Protein AF-A0A3C0FUR5-F1 (afdb_monomer_lite)

Secondary structure (DSSP, 8-state):
----SS-------SS---HHHHHHHHHHHHHHHTT-TT--S---SSPPP---------HHHHHHTT--HHHHHHHHHHHHS--------S--

Foldseek 3Di:
DDDDPDDDDDQDDPPCPDDVVSVVVVVVVVVVQVPDPVHDPDDDPDDDDDDDDDDDDDPVVCVVVVHDPVVVVVCCCVVVPPDDDDDDDDPD

Sequence (92 aa):
LGTANGFDLQLVDRGGNGHDALVAARNQLLGMASQDPRLVGVRPNGLNDTPQFNINIDQEKASALGVNLADINRTLAAAWGSSYVNDFIENG

pLDDT: mean 88.84, std 10.77, range [46.09, 96.88]

Radius of gyration: 23.46 Å; chains: 1; bounding box: 49×50×60 Å

Structure (mmCIF, N/CA/C/O backbone):
data_AF-A0A3C0FUR5-F1
#
_entry.id   AF-A0A3C0FUR5-F1
#
loop_
_atom_site.group_PDB
_atom_site.id
_atom_site.type_symbol
_atom_site.label_atom_id
_atom_site.label_alt_id
_atom_site.label_comp_id
_atom_site.label_asym_id
_atom_site.label_entity_id
_atom_site.label_seq_id
_atom_site.pdbx_PDB_ins_code
_atom_site.Cartn_x
_atom_site.Cartn_y
_atom_site.Cartn_z
_atom_site.occupancy
_atom_site.B_iso_or_equiv
_atom_site.auth_seq_id
_atom_site.auth_comp_id
_atom_site.auth_asym_id
_atom_site.auth_atom_id
_atom_site.pdbx_PDB_model_num
ATOM 1 N N . LEU A 1 1 ? 0.252 16.703 -23.862 1.00 46.09 1 LEU A N 1
ATOM 2 C CA . LEU A 1 1 ? -0.079 15.261 -23.809 1.00 46.09 1 LEU A CA 1
ATOM 3 C C . LEU A 1 1 ? 0.444 14.642 -25.097 1.00 46.09 1 LEU A C 1
ATOM 5 O O . LEU A 1 1 ? -0.213 14.733 -26.122 1.00 46.09 1 LEU A O 1
ATOM 9 N N . GLY A 1 2 ? 1.710 14.219 -25.090 1.00 50.00 2 GLY A N 1
ATOM 10 C CA . GLY A 1 2 ? 2.416 13.831 -26.311 1.00 50.00 2 GLY A CA 1
ATOM 11 C C . GLY A 1 2 ? 1.997 12.443 -26.774 1.00 50.00 2 GLY A C 1
ATOM 12 O O . GLY A 1 2 ? 2.157 11.479 -26.032 1.00 50.00 2 GLY A O 1
ATOM 13 N N . THR A 1 3 ? 1.489 12.352 -27.999 1.00 50.09 3 THR A N 1
ATOM 14 C CA . THR A 1 3 ? 1.398 11.111 -28.768 1.00 50.09 3 THR A CA 1
ATOM 15 C C . THR A 1 3 ? 2.796 10.513 -28.891 1.00 50.09 3 THR A C 1
ATOM 17 O O . THR A 1 3 ? 3.620 10.993 -29.669 1.00 50.09 3 THR A O 1
ATOM 20 N N . ALA A 1 4 ? 3.098 9.495 -28.089 1.00 54.31 4 ALA A N 1
ATOM 21 C CA . ALA A 1 4 ? 4.263 8.665 -28.335 1.00 54.31 4 ALA A CA 1
ATOM 22 C C . ALA A 1 4 ? 3.928 7.764 -29.529 1.00 54.31 4 ALA A C 1
ATOM 24 O O . ALA A 1 4 ? 3.026 6.935 -29.433 1.00 54.31 4 ALA A O 1
ATOM 25 N N . ASN A 1 5 ? 4.646 7.914 -30.644 1.00 68.69 5 ASN A N 1
ATOM 26 C CA . ASN A 1 5 ? 4.693 6.911 -31.714 1.00 68.69 5 ASN A CA 1
ATOM 27 C C . ASN A 1 5 ? 5.440 5.669 -31.188 1.00 68.69 5 ASN A C 1
ATOM 29 O O . ASN A 1 5 ? 6.572 5.401 -31.580 1.00 68.69 5 ASN A O 1
ATOM 33 N N . GLY A 1 6 ? 4.852 4.993 -30.204 1.00 80.12 6 GLY A N 1
ATOM 34 C CA . GLY A 1 6 ? 5.429 3.873 -29.469 1.00 80.12 6 GLY A CA 1
ATOM 35 C C . GLY A 1 6 ? 4.410 2.753 -29.301 1.00 80.12 6 GLY A C 1
ATOM 36 O O . GLY A 1 6 ? 3.551 2.555 -30.156 1.00 80.12 6 GLY A O 1
ATOM 37 N N . PHE A 1 7 ? 4.500 2.024 -28.195 1.00 87.88 7 PHE A N 1
ATOM 38 C CA . PHE A 1 7 ? 3.573 0.949 -27.858 1.00 87.88 7 PHE A CA 1
ATOM 39 C C . PHE A 1 7 ? 2.993 1.157 -26.458 1.00 87.88 7 PHE A C 1
ATOM 41 O O . PHE A 1 7 ? 3.617 1.792 -25.607 1.00 87.88 7 PHE A O 1
ATOM 48 N N . ASP A 1 8 ? 1.813 0.589 -26.233 1.00 90.12 8 ASP A N 1
ATOM 49 C CA . ASP A 1 8 ? 1.220 0.419 -24.910 1.00 90.12 8 ASP A CA 1
ATOM 50 C C . ASP A 1 8 ? 1.142 -1.081 -24.613 1.00 90.12 8 ASP A C 1
ATOM 52 O O . ASP A 1 8 ? 0.769 -1.881 -25.476 1.00 90.12 8 ASP A O 1
ATOM 56 N N . LEU A 1 9 ? 1.560 -1.468 -23.411 1.00 92.44 9 LEU A N 1
ATOM 57 C CA . LEU A 1 9 ? 1.649 -2.855 -22.979 1.00 92.44 9 LEU A CA 1
ATOM 58 C C . LEU A 1 9 ? 1.142 -2.973 -21.547 1.00 92.44 9 LEU A C 1
ATOM 60 O O . LEU A 1 9 ? 1.574 -2.248 -20.654 1.00 92.44 9 LEU A O 1
ATOM 64 N N . GLN A 1 10 ? 0.269 -3.954 -21.331 1.00 94.00 10 GLN A N 1
ATOM 65 C CA . GLN A 1 10 ? -0.279 -4.283 -20.022 1.00 94.00 10 GLN A CA 1
ATOM 66 C C . GLN A 1 10 ? 0.322 -5.602 -19.539 1.00 94.00 10 GLN A C 1
ATOM 68 O O . GLN A 1 10 ? 0.113 -6.652 -20.150 1.00 94.00 10 GLN A O 1
ATOM 73 N N . LEU A 1 11 ? 1.077 -5.545 -18.441 1.00 93.81 11 LEU A N 1
ATOM 74 C CA . LEU A 1 11 ? 1.556 -6.739 -17.754 1.00 93.81 11 LEU A CA 1
ATOM 75 C C . LEU A 1 11 ? 0.476 -7.207 -16.776 1.00 93.81 11 LEU A C 1
ATOM 77 O O . LEU A 1 11 ? 0.033 -6.434 -15.931 1.00 93.81 11 LEU A O 1
ATOM 81 N N . VAL A 1 12 ? 0.054 -8.464 -16.901 1.00 95.75 12 VAL A N 1
ATOM 82 C CA . VAL A 1 12 ? -1.073 -9.015 -16.139 1.00 95.75 12 VAL A CA 1
ATOM 83 C C . VAL A 1 12 ? -0.635 -10.264 -15.393 1.00 95.75 12 VAL A C 1
ATOM 85 O O . VAL A 1 12 ? -0.109 -11.199 -15.998 1.00 95.75 12 VAL A O 1
ATOM 88 N N . ASP A 1 13 ? -0.926 -10.306 -14.097 1.00 96.62 13 ASP A N 1
ATOM 89 C CA . ASP A 1 13 ? -0.874 -11.537 -13.320 1.00 96.62 13 ASP A CA 1
ATOM 90 C C . ASP A 1 13 ? -2.145 -12.363 -13.568 1.00 96.62 13 ASP A C 1
ATOM 92 O O . ASP A 1 13 ? -3.242 -11.983 -13.168 1.00 96.62 13 ASP A O 1
ATOM 96 N N . ARG A 1 14 ? -1.999 -13.496 -14.261 1.00 96.25 14 ARG A N 1
ATOM 97 C CA . ARG A 1 14 ? -3.097 -14.444 -14.529 1.00 96.25 14 ARG A CA 1
ATOM 98 C C . ARG A 1 14 ? -3.117 -15.630 -13.565 1.00 96.25 14 ARG A C 1
ATOM 100 O O . ARG A 1 14 ? -4.050 -16.424 -13.615 1.00 96.25 14 ARG A O 1
ATOM 107 N N . GLY A 1 15 ? -2.074 -15.776 -12.748 1.00 95.75 15 GLY A N 1
ATOM 108 C CA . GLY A 1 15 ? -1.919 -16.888 -11.812 1.00 95.75 15 GLY A CA 1
ATOM 109 C C . GLY A 1 15 ? -2.367 -16.558 -10.391 1.00 95.75 15 GLY A C 1
ATOM 110 O O . GLY A 1 15 ? -2.449 -17.466 -9.573 1.00 95.75 15 GLY A O 1
ATOM 111 N N . GLY A 1 16 ? -2.651 -15.285 -10.093 1.00 95.19 16 GLY A N 1
ATOM 112 C CA . GLY A 1 16 ? -2.946 -14.844 -8.729 1.00 95.19 16 GLY A CA 1
ATOM 113 C C . GLY A 1 16 ? -1.714 -14.898 -7.820 1.00 95.19 16 GLY A C 1
ATOM 114 O O . GLY A 1 16 ? -1.837 -15.181 -6.633 1.00 95.19 16 GLY A O 1
ATOM 115 N N . ASN A 1 17 ? -0.528 -14.647 -8.379 1.00 96.62 17 ASN A N 1
ATOM 116 C CA . ASN A 1 17 ? 0.745 -14.587 -7.659 1.00 96.62 17 ASN A CA 1
ATOM 117 C C . ASN A 1 17 ? 0.848 -13.359 -6.737 1.00 96.62 17 ASN A C 1
ATOM 119 O O . ASN A 1 17 ? 1.677 -13.340 -5.829 1.00 96.62 17 ASN A O 1
ATOM 123 N N . GLY A 1 18 ? 0.014 -12.342 -6.964 1.00 96.38 18 GLY A N 1
ATOM 124 C CA . GLY A 1 18 ? -0.091 -11.163 -6.112 1.00 96.38 18 GLY A CA 1
ATOM 125 C C . GLY A 1 18 ? 0.782 -9.990 -6.559 1.00 96.38 18 GLY A C 1
ATOM 126 O O . GLY A 1 18 ? 1.535 -10.058 -7.533 1.00 96.38 18 GLY A O 1
ATOM 127 N N . HIS A 1 19 ? 0.646 -8.881 -5.829 1.00 95.12 19 HIS A N 1
ATOM 128 C CA . HIS A 1 19 ? 1.246 -7.589 -6.174 1.00 95.12 19 HIS A CA 1
ATOM 129 C C . HIS A 1 19 ? 2.777 -7.637 -6.237 1.00 95.12 19 HIS A C 1
ATOM 131 O O . HIS A 1 19 ? 3.352 -7.274 -7.260 1.00 95.12 19 HIS A O 1
ATOM 137 N N . ASP A 1 20 ? 3.436 -8.163 -5.203 1.00 95.94 20 ASP A N 1
ATOM 138 C CA . ASP A 1 20 ? 4.903 -8.193 -5.121 1.00 95.94 20 ASP A CA 1
ATOM 139 C C . ASP A 1 20 ? 5.532 -8.985 -6.276 1.00 95.94 20 ASP A C 1
ATOM 141 O O . ASP A 1 20 ? 6.517 -8.557 -6.885 1.00 95.94 20 ASP A O 1
ATOM 145 N N . ALA A 1 21 ? 4.927 -10.122 -6.631 1.00 96.88 21 ALA A N 1
ATOM 146 C CA . ALA A 1 21 ? 5.368 -10.946 -7.750 1.00 96.88 21 ALA A CA 1
ATOM 147 C C . ALA A 1 21 ? 5.192 -10.219 -9.093 1.00 96.88 21 ALA A C 1
ATOM 149 O O . ALA A 1 21 ? 6.083 -10.256 -9.946 1.00 96.88 21 ALA A O 1
ATOM 150 N N . LEU A 1 22 ? 4.074 -9.509 -9.273 1.00 96.62 22 LEU A N 1
ATOM 151 C CA . LEU A 1 22 ? 3.826 -8.701 -10.465 1.00 96.62 22 LEU A CA 1
ATOM 152 C C . LEU A 1 22 ? 4.813 -7.526 -10.573 1.00 96.62 22 LEU A C 1
ATOM 154 O O . LEU A 1 22 ? 5.327 -7.252 -11.660 1.00 96.62 22 LEU A O 1
ATOM 158 N N . VAL A 1 23 ? 5.132 -6.866 -9.456 1.00 95.69 23 VAL A N 1
ATOM 159 C CA . VAL A 1 23 ? 6.145 -5.802 -9.386 1.00 95.69 23 VAL A CA 1
ATOM 160 C C . VAL A 1 23 ? 7.533 -6.343 -9.733 1.00 95.69 23 VAL A C 1
ATOM 162 O O . VAL A 1 23 ? 8.256 -5.716 -10.513 1.00 95.69 23 VAL A O 1
ATOM 165 N N . ALA A 1 24 ? 7.901 -7.521 -9.224 1.00 96.06 24 ALA A N 1
ATOM 166 C CA . ALA A 1 24 ? 9.162 -8.175 -9.564 1.00 96.06 24 ALA A CA 1
ATOM 167 C C . ALA A 1 24 ? 9.242 -8.508 -11.064 1.00 96.06 24 ALA A C 1
ATOM 169 O O . ALA A 1 24 ? 10.224 -8.155 -11.721 1.00 96.06 24 ALA A O 1
ATOM 170 N N . ALA A 1 25 ? 8.183 -9.095 -11.633 1.00 96.62 25 ALA A N 1
ATOM 171 C CA . ALA A 1 25 ? 8.102 -9.409 -13.059 1.00 96.62 25 ALA A CA 1
ATOM 172 C C . ALA A 1 25 ? 8.183 -8.149 -13.939 1.00 96.62 25 ALA A C 1
ATOM 174 O O . ALA A 1 25 ? 8.896 -8.132 -14.945 1.00 96.62 25 ALA A O 1
ATOM 175 N N . ARG A 1 26 ? 7.518 -7.058 -13.536 1.00 95.62 26 ARG A N 1
ATOM 176 C CA . ARG A 1 26 ? 7.626 -5.744 -14.186 1.00 95.62 26 ARG A CA 1
ATOM 177 C C . ARG A 1 26 ? 9.064 -5.235 -14.168 1.00 95.62 26 ARG A C 1
ATOM 179 O O . ARG A 1 26 ? 9.564 -4.783 -15.194 1.00 95.62 26 ARG A O 1
ATOM 186 N N . ASN A 1 27 ? 9.733 -5.296 -13.020 1.00 95.69 27 ASN A N 1
ATOM 187 C CA . ASN A 1 27 ? 11.109 -4.818 -12.888 1.00 95.69 27 ASN A CA 1
ATOM 188 C C . ASN A 1 27 ? 12.075 -5.664 -13.732 1.00 95.69 27 ASN A C 1
ATOM 190 O O . ASN A 1 27 ? 12.962 -5.109 -14.377 1.00 95.69 27 ASN A O 1
ATOM 194 N N . GLN A 1 28 ? 11.861 -6.981 -13.804 1.00 96.69 28 GLN A N 1
ATOM 195 C CA . GLN A 1 28 ? 12.607 -7.865 -14.699 1.00 96.69 28 GLN A CA 1
ATOM 196 C C . GLN A 1 28 ? 12.376 -7.498 -16.172 1.00 96.69 28 GLN A C 1
ATOM 198 O O . GLN A 1 28 ? 13.340 -7.375 -16.925 1.00 96.69 28 GLN A O 1
ATOM 203 N N . LEU A 1 29 ? 11.123 -7.271 -16.585 1.00 95.44 29 LEU A N 1
ATOM 204 C CA . LEU A 1 29 ? 10.785 -6.831 -17.942 1.00 95.44 29 LEU A CA 1
ATOM 205 C C . LEU A 1 29 ? 11.498 -5.522 -18.306 1.00 95.44 29 LEU A C 1
ATOM 207 O O . LEU A 1 29 ? 12.096 -5.433 -19.374 1.00 95.44 29 LEU A O 1
ATOM 211 N N . LEU A 1 30 ? 11.478 -4.530 -17.413 1.00 95.06 30 LEU A N 1
ATOM 212 C CA . LEU A 1 30 ? 12.162 -3.250 -17.619 1.00 95.06 30 LEU A CA 1
ATOM 213 C C . LEU A 1 30 ? 13.688 -3.410 -17.677 1.00 95.06 30 LEU A C 1
ATOM 215 O O . LEU A 1 30 ? 14.336 -2.768 -1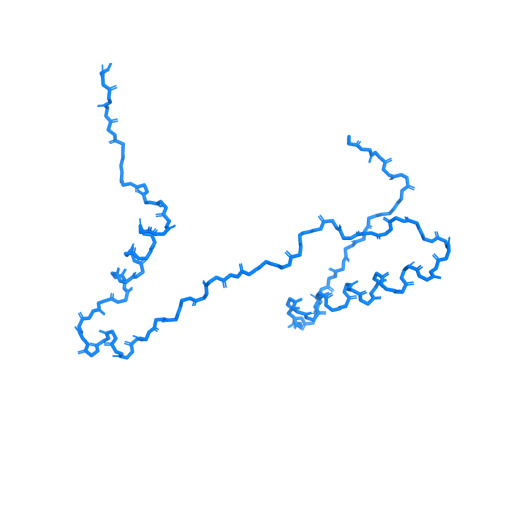8.501 1.00 95.06 30 LEU A O 1
ATOM 219 N N . GLY A 1 31 ? 14.256 -4.286 -16.843 1.00 95.69 31 GLY A N 1
ATOM 220 C CA . GLY A 1 31 ? 15.684 -4.604 -16.852 1.00 95.69 31 GLY A CA 1
ATOM 221 C C . GLY A 1 31 ? 16.143 -5.308 -18.130 1.00 95.69 31 GLY A C 1
ATOM 222 O O . GLY A 1 31 ? 17.245 -5.054 -18.598 1.00 95.69 31 GLY A O 1
ATOM 223 N N . MET A 1 32 ? 15.300 -6.156 -18.727 1.00 96.31 32 MET A N 1
ATOM 224 C CA . MET A 1 32 ? 15.573 -6.753 -20.040 1.00 96.31 32 MET A CA 1
ATOM 225 C C . MET A 1 32 ? 15.381 -5.732 -21.167 1.00 96.31 32 MET A C 1
ATOM 227 O O . MET A 1 32 ? 16.197 -5.658 -22.080 1.00 96.31 32 MET A O 1
ATOM 231 N N . ALA A 1 33 ? 14.332 -4.909 -21.089 1.00 94.88 33 ALA A N 1
ATOM 232 C CA . ALA A 1 33 ? 14.043 -3.895 -22.097 1.00 94.88 33 ALA A CA 1
ATOM 233 C C . ALA A 1 33 ? 15.141 -2.826 -22.201 1.00 94.88 33 ALA A C 1
ATOM 235 O O . ALA A 1 33 ? 15.403 -2.338 -23.295 1.00 94.88 33 ALA A O 1
ATOM 236 N N . SER A 1 34 ? 15.808 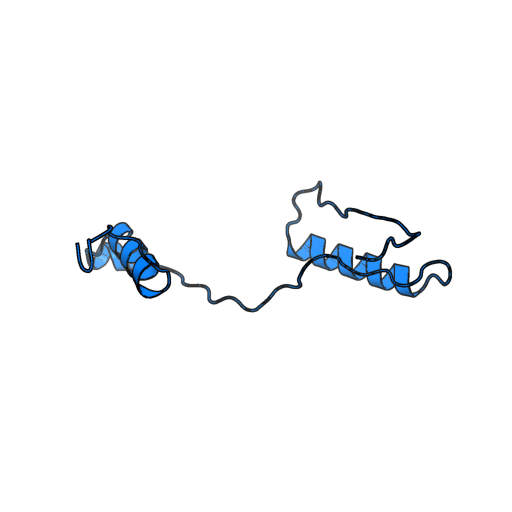-2.483 -21.095 1.00 94.56 34 SER A N 1
ATOM 237 C CA . SER A 1 34 ? 16.910 -1.511 -21.100 1.00 94.56 34 SER A CA 1
ATOM 238 C C . SER A 1 34 ? 18.174 -2.006 -21.811 1.00 94.56 34 SER A C 1
ATOM 240 O O . SER A 1 34 ? 19.025 -1.193 -22.167 1.00 94.56 34 SER A O 1
ATOM 242 N N . GLN A 1 35 ? 18.304 -3.318 -22.023 1.00 96.12 35 GLN A N 1
ATOM 243 C CA . GLN A 1 35 ? 19.441 -3.933 -22.712 1.00 96.12 35 GLN A CA 1
ATOM 244 C C . GLN A 1 35 ? 19.225 -4.044 -24.227 1.00 96.12 35 GLN A C 1
ATOM 246 O O . GLN A 1 35 ? 20.184 -4.280 -24.961 1.00 96.12 35 GLN A O 1
ATOM 251 N N . ASP A 1 36 ? 17.989 -3.887 -24.710 1.00 95.31 36 ASP A N 1
ATOM 252 C CA . ASP A 1 36 ? 17.665 -3.983 -26.133 1.00 95.31 36 ASP A CA 1
ATOM 253 C C . ASP A 1 36 ? 17.740 -2.596 -26.798 1.00 95.31 36 ASP A C 1
ATOM 255 O O . ASP A 1 36 ? 16.875 -1.754 -26.549 1.00 95.31 36 ASP A O 1
ATOM 259 N N . PRO A 1 37 ? 18.714 -2.339 -27.692 1.00 93.31 37 PRO A N 1
ATOM 260 C CA . PRO A 1 37 ? 18.879 -1.032 -28.330 1.00 93.31 37 PRO A CA 1
ATOM 261 C C . PRO A 1 37 ? 17.722 -0.648 -29.266 1.00 93.31 37 PRO A C 1
ATOM 263 O O . PRO A 1 37 ? 17.639 0.501 -29.697 1.00 93.31 37 PRO A O 1
ATOM 266 N N . ARG A 1 38 ? 16.824 -1.585 -29.602 1.00 93.25 38 ARG A N 1
ATOM 267 C CA . ARG A 1 38 ? 15.603 -1.300 -30.373 1.00 93.25 38 ARG A CA 1
ATOM 268 C C . ARG A 1 38 ? 14.527 -0.626 -29.521 1.00 93.25 38 ARG A C 1
ATOM 270 O O . ARG A 1 38 ? 13.582 -0.069 -30.076 1.00 93.25 38 ARG A O 1
ATOM 277 N N . LEU A 1 39 ? 14.640 -0.702 -28.195 1.00 91.81 39 LEU A N 1
ATOM 278 C CA . LEU A 1 39 ? 13.674 -0.163 -27.248 1.00 91.81 39 LEU A CA 1
ATOM 279 C C . LEU A 1 39 ? 14.213 1.126 -26.626 1.00 91.81 39 LEU A C 1
ATOM 281 O O . LEU A 1 39 ? 15.317 1.175 -26.095 1.00 91.81 39 LEU A O 1
ATOM 285 N N . VAL A 1 40 ? 13.407 2.187 -26.664 1.00 90.38 40 VAL A N 1
ATOM 286 C CA . VAL A 1 40 ? 13.780 3.497 -26.120 1.00 90.38 40 VAL A CA 1
ATOM 287 C C . VAL A 1 40 ? 12.646 4.031 -25.257 1.00 90.38 40 VAL A C 1
ATOM 289 O O . VAL A 1 40 ? 11.486 4.030 -25.662 1.00 90.38 40 VAL A O 1
ATOM 292 N N . GLY A 1 41 ? 12.981 4.505 -24.055 1.00 88.81 41 GLY A N 1
ATOM 293 C CA . GLY A 1 41 ? 12.027 5.184 -23.173 1.00 88.81 41 GLY A CA 1
ATOM 294 C C . GLY A 1 41 ? 10.953 4.281 -22.555 1.00 88.81 41 GLY A C 1
ATOM 295 O O . GLY A 1 41 ? 9.904 4.797 -22.156 1.00 88.81 41 GLY A O 1
ATOM 296 N N . VAL A 1 42 ? 11.206 2.968 -22.468 1.00 92.25 42 VAL A N 1
ATOM 297 C CA . VAL A 1 42 ? 10.323 2.002 -21.796 1.00 92.25 42 VAL A CA 1
ATOM 298 C C . VAL A 1 42 ? 10.257 2.335 -20.308 1.00 92.25 42 VAL A C 1
ATOM 300 O O . VAL A 1 42 ? 11.2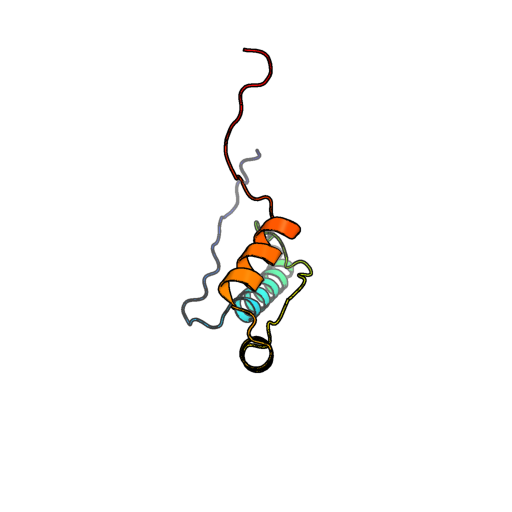79 2.389 -19.627 1.00 92.25 42 VAL A O 1
ATOM 303 N N . ARG A 1 43 ? 9.049 2.590 -19.805 1.00 91.50 43 ARG A N 1
ATOM 304 C CA . ARG A 1 43 ? 8.819 3.030 -18.427 1.00 91.50 43 ARG A CA 1
ATOM 305 C C . ARG A 1 43 ? 7.466 2.543 -17.910 1.00 91.50 43 ARG A C 1
ATOM 307 O O . ARG A 1 43 ? 6.543 2.392 -18.711 1.00 91.50 43 ARG A O 1
ATOM 314 N N . PRO A 1 44 ? 7.321 2.332 -16.593 1.00 91.38 44 PRO A N 1
ATOM 315 C CA . PRO A 1 44 ? 6.015 2.098 -15.998 1.00 91.38 44 PRO A CA 1
ATOM 316 C C . PRO A 1 44 ? 5.157 3.370 -16.076 1.00 91.38 44 PRO A C 1
ATOM 318 O O . PRO A 1 44 ? 5.667 4.477 -15.913 1.00 91.38 44 PRO A O 1
ATOM 321 N N . ASN A 1 45 ? 3.853 3.205 -16.309 1.00 87.75 45 ASN A N 1
ATOM 322 C CA . ASN A 1 45 ? 2.876 4.304 -16.274 1.00 87.75 45 ASN A CA 1
ATOM 323 C C . ASN A 1 45 ? 2.246 4.504 -14.875 1.00 87.75 45 ASN A C 1
ATOM 325 O O . ASN A 1 45 ? 1.578 5.500 -14.627 1.00 87.75 45 ASN A O 1
ATOM 329 N N . GLY A 1 46 ? 2.425 3.537 -13.968 1.00 85.31 46 GLY A N 1
ATOM 330 C CA . GLY A 1 46 ? 1.877 3.570 -12.609 1.00 85.31 46 GLY A CA 1
ATOM 331 C C . GLY A 1 46 ? 2.811 4.207 -11.578 1.00 85.31 46 GLY A C 1
ATOM 332 O O . GLY A 1 46 ? 3.946 4.578 -11.878 1.00 85.31 46 GLY A O 1
ATOM 333 N N . LEU A 1 47 ? 2.329 4.285 -10.337 1.00 86.44 47 LEU A N 1
ATOM 334 C CA . LEU A 1 47 ? 3.126 4.672 -9.174 1.00 86.44 47 LEU A CA 1
ATOM 335 C C . LEU A 1 47 ? 3.846 3.451 -8.584 1.00 86.44 47 LEU A C 1
ATOM 337 O O . LEU A 1 47 ? 3.406 2.313 -8.746 1.00 86.44 47 LEU A O 1
ATOM 341 N N . ASN A 1 48 ? 4.971 3.696 -7.915 1.00 88.31 48 ASN A N 1
ATOM 342 C CA . ASN A 1 48 ? 5.618 2.683 -7.085 1.00 88.31 48 ASN A CA 1
ATOM 343 C C . ASN A 1 48 ? 4.958 2.624 -5.708 1.00 88.31 48 ASN A C 1
ATOM 345 O O . ASN A 1 48 ? 4.295 3.575 -5.290 1.00 88.31 48 ASN A O 1
ATOM 349 N N . ASP A 1 49 ? 5.208 1.528 -4.999 1.00 89.38 49 ASP A N 1
ATOM 350 C CA . ASP A 1 49 ? 4.748 1.369 -3.629 1.00 89.38 49 ASP A CA 1
ATOM 351 C C . ASP A 1 49 ? 5.349 2.439 -2.721 1.00 89.38 49 ASP A C 1
ATOM 353 O O . ASP A 1 49 ? 6.526 2.799 -2.818 1.00 89.38 49 ASP A O 1
ATOM 357 N N . THR A 1 50 ? 4.512 2.939 -1.821 1.00 91.56 50 THR A N 1
ATOM 358 C CA . THR A 1 50 ? 4.878 3.924 -0.807 1.00 91.56 50 THR A CA 1
ATOM 359 C C . THR A 1 50 ? 4.693 3.322 0.581 1.00 91.56 50 THR A C 1
ATOM 361 O O . THR A 1 50 ? 3.813 2.475 0.753 1.00 91.56 50 THR A O 1
ATOM 364 N N . PRO A 1 51 ? 5.457 3.765 1.595 1.00 90.50 51 PRO A N 1
ATOM 365 C CA . PRO A 1 51 ? 5.242 3.338 2.972 1.00 90.50 51 PRO A CA 1
ATOM 366 C C . PRO A 1 51 ? 3.793 3.567 3.419 1.00 90.50 51 PRO A C 1
ATOM 368 O O . PRO A 1 51 ? 3.212 4.618 3.148 1.00 90.50 51 PRO A O 1
ATOM 371 N N . GLN A 1 52 ? 3.227 2.588 4.122 1.00 90.94 52 GLN A N 1
ATOM 372 C CA . GLN A 1 52 ? 1.885 2.654 4.700 1.00 90.94 52 GLN A CA 1
ATOM 373 C C . GLN A 1 52 ? 1.953 2.313 6.187 1.00 90.94 52 GLN A C 1
ATOM 375 O O . GLN A 1 52 ? 2.781 1.504 6.610 1.00 90.94 52 GLN A O 1
ATOM 380 N N . PHE A 1 53 ? 1.074 2.920 6.982 1.00 91.00 53 PHE A N 1
ATOM 381 C CA . PHE A 1 53 ? 0.958 2.608 8.401 1.00 91.00 53 PHE A CA 1
ATOM 382 C C . PHE A 1 53 ? -0.103 1.525 8.606 1.00 91.00 53 PHE A C 1
ATOM 384 O O . PHE A 1 53 ? -1.290 1.761 8.390 1.00 91.00 53 PHE A O 1
ATOM 391 N N . ASN A 1 54 ? 0.332 0.327 8.997 1.00 91.50 54 ASN A N 1
ATOM 392 C CA . ASN A 1 54 ? -0.558 -0.802 9.240 1.00 91.50 54 ASN A CA 1
ATOM 393 C C . ASN A 1 54 ? -0.979 -0.841 10.718 1.00 91.50 54 ASN A C 1
ATOM 395 O O . ASN A 1 54 ? -0.134 -0.949 11.608 1.00 91.50 54 ASN A O 1
ATOM 399 N N . ILE A 1 55 ? -2.286 -0.749 10.968 1.00 91.56 55 ILE A N 1
ATOM 400 C CA . ILE A 1 55 ? -2.878 -0.826 12.306 1.00 91.56 55 ILE A CA 1
ATOM 401 C C . ILE A 1 55 ? -3.517 -2.204 12.469 1.00 91.56 55 ILE A C 1
ATOM 403 O O . ILE A 1 55 ? -4.458 -2.539 11.753 1.00 91.56 55 ILE A O 1
ATOM 407 N N . ASN A 1 56 ? -3.040 -2.976 13.447 1.00 93.69 56 ASN A N 1
ATOM 408 C CA . ASN A 1 56 ? -3.599 -4.282 13.792 1.00 93.69 56 ASN A CA 1
ATOM 409 C C . ASN A 1 56 ? -4.446 -4.170 15.062 1.00 93.69 56 ASN A C 1
ATOM 411 O O . ASN A 1 56 ? -3.945 -3.750 16.106 1.00 93.69 56 ASN A O 1
ATOM 415 N N . ILE A 1 57 ? -5.723 -4.550 14.974 1.00 93.50 57 ILE A N 1
ATOM 416 C CA . ILE A 1 57 ? -6.641 -4.555 16.118 1.00 93.50 57 ILE A CA 1
ATOM 417 C C . ILE A 1 57 ? -6.687 -5.946 16.737 1.00 93.50 57 ILE A C 1
ATOM 419 O O . ILE A 1 57 ? -7.052 -6.921 16.081 1.00 93.50 57 ILE A O 1
ATOM 423 N N . ASP A 1 58 ? -6.353 -6.015 18.021 1.00 95.12 58 ASP A N 1
ATOM 424 C CA . ASP A 1 58 ? -6.488 -7.221 18.832 1.00 95.12 58 ASP A CA 1
ATOM 425 C C . ASP A 1 58 ? -7.955 -7.409 19.248 1.00 95.12 58 ASP A C 1
ATOM 427 O O . ASP A 1 58 ? -8.478 -6.710 20.122 1.00 95.12 58 ASP A O 1
ATOM 431 N N . GLN A 1 59 ? -8.629 -8.348 18.587 1.00 93.12 59 GLN A N 1
ATOM 432 C CA . GLN A 1 59 ? -10.046 -8.631 18.817 1.00 93.12 59 GLN A CA 1
ATOM 433 C C . GLN A 1 59 ? -10.300 -9.331 20.156 1.00 93.12 59 GLN A C 1
ATOM 435 O O . GLN A 1 59 ? -11.335 -9.091 20.782 1.00 93.12 59 GLN A O 1
ATOM 440 N N . GLU A 1 60 ? -9.372 -10.178 20.607 1.00 94.69 60 GLU A N 1
ATOM 441 C CA . GLU A 1 60 ? -9.498 -10.904 21.872 1.00 94.69 60 GLU A CA 1
ATOM 442 C C . GLU A 1 60 ? -9.427 -9.918 23.036 1.00 94.69 60 GLU A C 1
ATOM 444 O O . GLU A 1 60 ? -10.307 -9.892 23.899 1.00 94.69 60 GLU A O 1
ATOM 449 N N . LYS A 1 61 ? -8.444 -9.015 22.998 1.00 94.31 61 LYS A N 1
ATOM 450 C CA . LYS A 1 61 ? -8.296 -7.960 23.998 1.00 94.31 61 LYS A CA 1
ATOM 451 C C . LYS A 1 61 ? -9.453 -6.965 23.970 1.00 94.31 61 LYS A C 1
ATOM 453 O O . LYS A 1 61 ? -9.926 -6.576 25.036 1.00 94.31 61 LYS A O 1
ATOM 458 N N . ALA A 1 62 ? -9.933 -6.568 22.789 1.00 94.81 62 ALA A N 1
ATOM 459 C CA . ALA A 1 62 ? -11.106 -5.698 22.676 1.00 94.81 62 ALA A CA 1
ATOM 460 C C . ALA A 1 62 ? -12.338 -6.340 23.335 1.00 94.81 62 ALA A C 1
ATOM 462 O O . ALA A 1 62 ? -13.004 -5.703 24.151 1.00 94.81 62 ALA A O 1
ATOM 463 N N . SER A 1 63 ? -12.572 -7.627 23.064 1.00 91.75 63 SER A N 1
ATOM 464 C CA . SER A 1 63 ? -13.679 -8.391 23.648 1.00 91.75 63 SER A CA 1
ATOM 465 C C . SER A 1 63 ? -13.543 -8.531 25.166 1.00 91.75 63 SER A C 1
ATOM 467 O O . SER A 1 63 ? -14.505 -8.293 25.893 1.00 91.75 63 SER A O 1
ATOM 469 N N . ALA A 1 64 ? -12.341 -8.846 25.659 1.00 94.94 64 ALA A N 1
ATOM 470 C CA . ALA A 1 64 ? -12.057 -8.972 27.088 1.00 94.94 64 ALA A CA 1
ATOM 471 C C . ALA A 1 64 ? -12.252 -7.653 27.858 1.00 94.94 64 ALA A C 1
ATOM 473 O O . ALA A 1 64 ? -12.632 -7.667 29.027 1.00 94.94 64 ALA A O 1
ATOM 474 N N . LEU A 1 65 ? -12.015 -6.514 27.203 1.00 95.44 65 LEU A N 1
ATOM 475 C CA . LEU A 1 65 ? -12.217 -5.177 27.767 1.00 95.44 65 LEU A CA 1
ATOM 476 C C . LEU A 1 65 ? -13.638 -4.629 27.543 1.00 95.44 65 LEU A C 1
ATOM 478 O O . LEU A 1 65 ? -13.922 -3.506 27.953 1.00 95.44 65 LEU A O 1
ATOM 482 N N . GLY A 1 66 ? -14.528 -5.389 26.892 1.00 94.12 66 GLY A N 1
ATOM 483 C CA . GLY A 1 66 ? -15.889 -4.949 26.574 1.00 94.12 66 GLY A CA 1
ATOM 484 C C . GLY A 1 66 ? -15.957 -3.830 25.527 1.00 94.12 66 GLY A C 1
ATOM 485 O O . GLY A 1 66 ? -16.961 -3.126 25.448 1.00 94.12 66 GLY A O 1
ATOM 486 N N . VAL A 1 67 ? -14.901 -3.643 24.731 1.00 95.75 67 VAL A N 1
ATOM 487 C CA . VAL A 1 67 ? -14.844 -2.630 23.673 1.00 95.75 67 VAL A CA 1
ATOM 488 C C . VAL A 1 67 ? -15.362 -3.226 22.370 1.00 95.75 67 VAL A C 1
ATOM 490 O O . VAL A 1 67 ? -14.823 -4.205 21.854 1.00 95.75 67 VAL A O 1
ATOM 493 N N . ASN A 1 68 ? -16.399 -2.612 21.803 1.00 94.12 68 ASN A N 1
ATOM 494 C CA . ASN A 1 68 ? -16.970 -3.055 20.538 1.00 94.12 68 ASN A CA 1
ATOM 495 C C . ASN A 1 68 ? -16.037 -2.717 19.360 1.00 94.12 68 ASN A C 1
ATOM 497 O O . ASN A 1 68 ? -15.625 -1.568 19.181 1.00 94.12 68 ASN A O 1
ATOM 501 N N . LEU A 1 69 ? -15.753 -3.706 18.506 1.00 91.69 69 LEU A N 1
ATOM 502 C CA . LEU A 1 69 ? -14.936 -3.534 17.301 1.00 91.69 69 LEU A CA 1
ATOM 503 C C . LEU A 1 69 ? -15.522 -2.487 16.337 1.00 91.69 69 LEU A C 1
ATOM 505 O O . LEU A 1 69 ? -14.775 -1.763 15.679 1.00 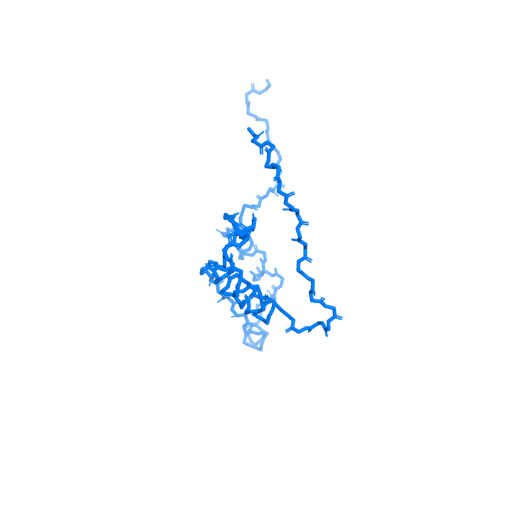91.69 69 LEU A O 1
ATOM 509 N N . ALA A 1 70 ? -16.851 -2.365 16.278 1.00 93.25 70 ALA A N 1
ATOM 510 C CA . ALA A 1 70 ? -17.516 -1.342 15.478 1.00 93.25 70 ALA A CA 1
ATOM 511 C C . ALA A 1 70 ? -17.186 0.078 15.963 1.00 93.25 70 ALA A C 1
ATOM 513 O O . ALA A 1 70 ? -17.009 0.978 15.140 1.00 93.25 70 ALA A O 1
ATOM 514 N N . ASP A 1 71 ? -17.062 0.274 17.278 1.00 93.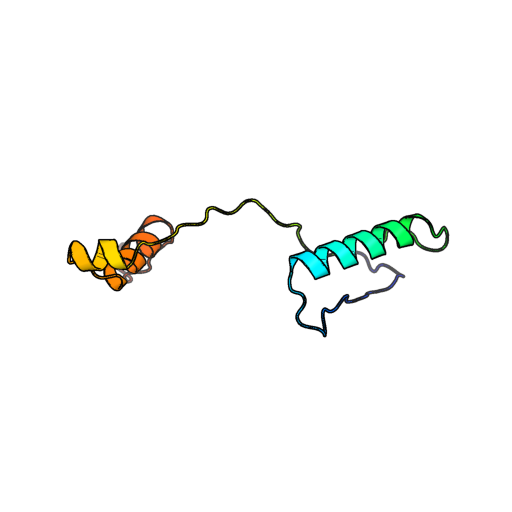31 71 ASP A N 1
ATOM 515 C CA . ASP A 1 71 ? -16.702 1.570 17.849 1.00 93.31 71 ASP A CA 1
ATOM 516 C C . ASP A 1 71 ? -15.223 1.882 17.599 1.00 93.31 71 ASP A C 1
ATOM 518 O O . ASP A 1 71 ? -14.914 2.992 17.175 1.00 93.31 71 ASP A O 1
ATOM 522 N N . ILE A 1 72 ? -14.327 0.891 17.722 1.00 91.12 72 ILE A N 1
ATOM 523 C CA . ILE A 1 72 ? -12.905 1.030 17.350 1.00 91.12 72 ILE A CA 1
ATOM 524 C C . ILE A 1 72 ? -12.773 1.496 15.894 1.00 91.12 72 ILE A C 1
ATOM 526 O O . ILE A 1 72 ? -12.096 2.487 15.616 1.00 91.12 72 ILE A O 1
ATOM 530 N N . ASN A 1 73 ? -13.455 0.817 14.967 1.00 91.50 73 ASN A N 1
ATOM 531 C CA . ASN A 1 73 ? -13.413 1.157 13.547 1.00 91.50 73 ASN A CA 1
ATOM 532 C C . ASN A 1 73 ? -13.980 2.556 13.276 1.00 91.50 73 ASN A C 1
ATOM 534 O O . ASN A 1 73 ? -13.377 3.315 12.520 1.00 91.50 73 ASN A O 1
ATOM 538 N N . ARG A 1 74 ? -15.103 2.927 13.911 1.00 91.12 74 ARG A N 1
ATOM 539 C CA . ARG A 1 74 ? -15.702 4.263 13.762 1.00 91.12 74 ARG A CA 1
ATOM 540 C C . ARG A 1 74 ? -14.767 5.354 14.276 1.00 91.12 74 ARG A C 1
ATOM 542 O O . ARG A 1 74 ? -14.597 6.368 13.607 1.00 91.12 74 ARG A O 1
ATOM 549 N N . THR A 1 75 ? -14.143 5.145 15.433 1.00 91.56 75 THR A N 1
ATOM 550 C CA . THR A 1 75 ? -13.194 6.098 16.015 1.00 91.56 75 THR A CA 1
ATOM 551 C C . THR A 1 75 ? -11.963 6.269 15.132 1.00 91.56 75 THR A C 1
ATOM 553 O O . THR A 1 75 ? -11.573 7.402 14.868 1.00 91.56 75 THR A O 1
ATOM 556 N N . LEU A 1 76 ? -11.375 5.180 14.625 1.00 91.12 76 LEU A N 1
ATOM 557 C CA . LEU A 1 76 ? -10.242 5.269 13.699 1.00 91.12 76 LEU A CA 1
ATOM 558 C C . LEU A 1 76 ? -10.633 5.987 12.403 1.00 91.12 76 LEU A C 1
ATOM 560 O O . LEU A 1 76 ? -9.922 6.891 11.969 1.00 91.12 76 LEU A O 1
ATOM 564 N N . ALA A 1 77 ? -11.783 5.635 11.824 1.00 89.25 77 ALA A N 1
ATOM 565 C CA . ALA A 1 77 ? -12.272 6.246 10.595 1.00 89.25 77 ALA A CA 1
ATOM 566 C C . ALA A 1 77 ? -12.547 7.746 10.749 1.00 89.25 77 ALA A C 1
ATOM 568 O O . ALA A 1 77 ? -12.209 8.494 9.845 1.00 89.25 77 ALA A O 1
ATOM 569 N N . ALA A 1 78 ? -13.113 8.193 11.874 1.00 89.75 78 ALA A N 1
ATOM 570 C CA . ALA A 1 78 ? -13.424 9.606 12.107 1.00 89.75 78 ALA A CA 1
ATOM 571 C C . ALA A 1 78 ? -12.219 10.444 12.572 1.00 89.75 78 ALA A C 1
ATOM 573 O O . ALA A 1 78 ? -12.207 11.655 12.369 1.00 89.75 78 ALA A O 1
ATOM 574 N N . ALA A 1 79 ? -11.231 9.832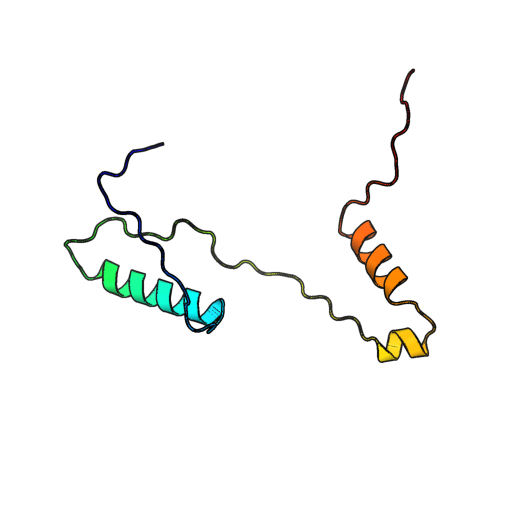 13.233 1.00 87.81 79 ALA A N 1
ATOM 575 C CA . ALA A 1 79 ? -10.043 10.540 13.714 1.00 87.81 79 ALA A CA 1
ATOM 576 C C . ALA A 1 79 ? -8.962 10.692 12.632 1.00 87.81 79 ALA A C 1
ATOM 578 O O . ALA A 1 79 ? -8.245 11.690 12.620 1.00 87.81 79 ALA A O 1
ATOM 579 N N . TRP A 1 80 ? -8.830 9.703 11.742 1.00 86.56 80 TRP A N 1
ATOM 580 C CA . TRP A 1 80 ? -7.792 9.664 10.701 1.00 86.56 80 TRP A CA 1
ATOM 581 C C . TRP A 1 80 ? -8.347 9.879 9.292 1.00 86.56 80 TRP A C 1
ATOM 583 O O . TRP A 1 80 ? -7.617 10.304 8.398 1.00 86.56 80 TRP A O 1
ATOM 593 N N . GLY A 1 81 ? -9.631 9.593 9.093 1.00 81.31 81 GLY A N 1
ATOM 594 C CA . GLY A 1 81 ? -10.401 9.991 7.925 1.00 81.31 81 GLY A CA 1
ATOM 595 C C . GLY A 1 81 ? -11.373 11.106 8.299 1.00 81.31 81 GLY A C 1
ATOM 596 O O . GLY A 1 81 ? -11.713 11.306 9.461 1.00 81.31 81 GLY A O 1
ATOM 597 N N . SER A 1 82 ? -11.829 11.867 7.312 1.00 76.56 82 SER A N 1
ATOM 598 C CA . SER A 1 82 ? -12.952 12.768 7.551 1.00 76.56 82 SER A CA 1
ATOM 599 C C . SER A 1 82 ? -14.230 11.943 7.706 1.00 76.56 82 SER A C 1
ATOM 601 O O . SER A 1 82 ? -14.444 10.979 6.968 1.00 76.56 82 SER A O 1
ATOM 603 N N . SER A 1 83 ? -15.093 12.337 8.639 1.00 82.25 83 SER A N 1
ATOM 604 C CA . SER A 1 83 ? -16.451 11.813 8.740 1.00 82.25 83 SER A CA 1
ATOM 605 C C . SER A 1 83 ? -17.421 12.929 8.392 1.00 82.25 83 SER A C 1
ATOM 607 O O . SER A 1 83 ? -17.555 13.894 9.143 1.00 82.25 83 SER A O 1
ATOM 609 N N . TYR A 1 84 ? -18.130 12.784 7.276 1.00 82.94 84 TYR A N 1
ATOM 610 C CA . TYR A 1 84 ? -19.294 13.616 7.003 1.00 82.94 84 TYR A CA 1
ATOM 611 C C . TYR A 1 84 ? -20.415 13.216 7.969 1.00 82.94 84 TYR A C 1
ATOM 613 O O . TYR A 1 84 ? -20.860 12.068 7.963 1.00 82.94 84 TYR A O 1
ATOM 621 N N . VAL A 1 85 ? -20.818 14.141 8.840 1.00 83.06 85 VAL A N 1
ATOM 622 C CA . VAL A 1 85 ? -21.875 13.904 9.835 1.00 83.06 85 VAL A CA 1
ATOM 623 C C . VAL A 1 85 ? -23.219 14.369 9.281 1.00 83.06 85 VAL A C 1
ATOM 625 O O . VAL A 1 85 ? -24.164 13.585 9.228 1.00 83.06 85 VAL A O 1
ATOM 628 N N . ASN A 1 86 ? -23.294 15.629 8.859 1.00 83.00 86 ASN A N 1
ATOM 629 C CA . ASN A 1 86 ? -24.460 16.268 8.260 1.00 83.00 86 ASN A CA 1
ATOM 630 C C . ASN A 1 86 ? -24.100 17.668 7.733 1.00 83.00 86 ASN A C 1
ATOM 632 O O . ASN A 1 86 ? -23.005 18.177 7.979 1.00 83.00 86 ASN A O 1
ATOM 636 N N . ASP A 1 87 ? -25.067 18.286 7.058 1.00 87.19 87 ASP A N 1
ATOM 637 C CA . ASP A 1 87 ? -25.027 19.685 6.649 1.00 87.19 87 ASP A CA 1
ATOM 638 C C . ASP A 1 87 ? -25.650 20.597 7.716 1.00 87.19 87 ASP A C 1
ATOM 640 O O . ASP A 1 87 ? -26.558 20.203 8.457 1.00 87.19 87 ASP A O 1
ATOM 644 N N . PHE A 1 88 ? -25.207 21.854 7.744 1.00 87.25 88 PHE A N 1
ATOM 645 C CA . PHE A 1 88 ? -25.858 22.938 8.478 1.00 87.25 88 PHE A CA 1
ATOM 646 C C . PHE A 1 88 ? -25.879 24.214 7.626 1.00 87.25 88 PHE A C 1
ATOM 648 O O . PHE A 1 88 ? -25.053 24.383 6.730 1.00 87.25 88 PHE A O 1
ATOM 655 N N . ILE A 1 89 ? -26.838 25.109 7.888 1.00 76.31 89 ILE A N 1
ATOM 656 C CA . ILE A 1 89 ? -26.912 26.408 7.209 1.00 76.31 89 ILE A CA 1
ATOM 657 C C . ILE A 1 89 ? -26.037 27.410 7.958 1.00 76.31 89 ILE A C 1
ATOM 659 O O . ILE A 1 89 ? -26.266 27.683 9.137 1.00 76.31 89 ILE A O 1
ATOM 663 N N . GLU A 1 90 ? -25.086 28.005 7.247 1.00 76.06 90 GLU A N 1
ATOM 664 C CA . GLU A 1 90 ? -24.312 29.151 7.710 1.00 76.06 90 GLU A CA 1
ATOM 665 C C . GLU A 1 90 ? -24.778 30.405 6.946 1.00 76.06 90 GLU A C 1
ATOM 667 O O . GLU A 1 90 ? -24.572 30.517 5.742 1.00 76.06 90 GLU A O 1
ATOM 672 N N . ASN A 1 91 ? -25.419 31.340 7.659 1.00 66.81 91 ASN A N 1
ATOM 673 C CA . ASN A 1 91 ? -25.916 32.656 7.201 1.00 66.81 91 ASN A CA 1
ATOM 674 C C . ASN A 1 91 ? -27.239 32.764 6.411 1.00 66.81 91 ASN A C 1
ATOM 676 O O . ASN A 1 91 ? -27.585 33.887 6.055 1.00 66.81 91 ASN A O 1
ATOM 680 N N . GLY A 1 92 ? -28.029 31.694 6.262 1.00 56.22 92 GLY A N 1
ATOM 681 C CA . GLY A 1 92 ? -29.431 31.784 5.805 1.00 56.22 92 GLY A CA 1
ATOM 682 C C . GLY A 1 92 ? -29.621 31.884 4.297 1.00 56.22 92 GLY A C 1
ATOM 683 O O . GLY A 1 92 ? -29.222 32.909 3.706 1.00 56.22 92 GLY A O 1
#